Protein AF-A0AAW2WC81-F1 (afdb_monomer_lite)

Structure (mmCIF, N/CA/C/O backbone):
data_AF-A0AAW2WC81-F1
#
_entry.id   AF-A0AAW2WC81-F1
#
loop_
_atom_site.group_PDB
_atom_site.id
_atom_site.type_symbol
_atom_site.label_atom_id
_atom_site.label_alt_id
_atom_site.label_comp_id
_atom_site.label_asym_id
_atom_site.label_entity_id
_atom_site.label_seq_id
_atom_site.pdbx_PDB_ins_code
_atom_site.Cartn_x
_atom_site.Cartn_y
_atom_site.Cartn_z
_atom_site.occupancy
_atom_site.B_iso_or_equiv
_atom_site.auth_seq_id
_atom_site.auth_comp_id
_atom_site.auth_asym_id
_atom_site.auth_atom_id
_atom_site.pdbx_PDB_model_num
ATOM 1 N N . MET A 1 1 ? -3.992 -7.177 7.969 1.00 84.38 1 MET A N 1
ATOM 2 C CA . MET A 1 1 ? -2.963 -6.555 7.105 1.00 84.38 1 MET A CA 1
ATOM 3 C C . MET A 1 1 ? -2.396 -7.556 6.118 1.00 84.38 1 MET A C 1
ATOM 5 O O . MET A 1 1 ? -2.292 -7.188 4.962 1.00 84.38 1 MET A O 1
ATOM 9 N N . GLU A 1 2 ? -2.120 -8.794 6.539 1.00 87.62 2 GLU A N 1
ATOM 10 C CA . GLU A 1 2 ? -1.605 -9.865 5.672 1.00 87.62 2 GLU A CA 1
ATOM 11 C C . GLU A 1 2 ? -2.437 -10.115 4.414 1.00 87.62 2 GLU A C 1
ATOM 13 O O . GLU A 1 2 ? -1.937 -9.866 3.327 1.00 87.62 2 GLU A O 1
ATOM 18 N N . GLU A 1 3 ? -3.724 -10.451 4.530 1.00 87.81 3 GLU A N 1
ATOM 19 C CA . GLU A 1 3 ? -4.569 -10.670 3.339 1.00 87.81 3 GLU A CA 1
ATOM 20 C C . GLU A 1 3 ? -4.653 -9.465 2.395 1.00 87.81 3 GLU A C 1
ATOM 22 O O . GLU A 1 3 ? -4.765 -9.613 1.184 1.00 87.81 3 GLU A O 1
ATOM 27 N N . THR A 1 4 ? -4.577 -8.250 2.939 1.00 87.62 4 THR A N 1
ATOM 28 C CA . THR A 1 4 ? -4.667 -7.003 2.161 1.00 87.62 4 THR A CA 1
ATOM 29 C C . THR A 1 4 ? -3.319 -6.535 1.605 1.00 87.62 4 THR A C 1
ATOM 31 O O . THR A 1 4 ? -3.264 -5.477 0.979 1.00 87.62 4 THR A O 1
ATOM 34 N N . HIS A 1 5 ? -2.235 -7.262 1.889 1.00 89.50 5 HIS A N 1
ATOM 35 C CA . HIS A 1 5 ? -0.870 -6.941 1.469 1.00 89.50 5 HIS A CA 1
ATOM 36 C C . HIS A 1 5 ? -0.205 -8.082 0.684 1.00 89.50 5 HIS A C 1
ATOM 38 O O . HIS A 1 5 ? 0.536 -7.817 -0.258 1.00 89.50 5 HIS A O 1
ATOM 44 N N . SER A 1 6 ? -0.480 -9.332 1.057 1.00 88.19 6 SER A N 1
ATOM 45 C CA . SER A 1 6 ? 0.138 -10.554 0.525 1.00 88.19 6 SER A CA 1
ATOM 46 C C . SER A 1 6 ? -0.886 -11.641 0.165 1.00 88.19 6 SER A C 1
ATOM 48 O O . SER A 1 6 ? -0.494 -12.781 -0.065 1.00 88.19 6 SER A O 1
ATOM 50 N N . GLY A 1 7 ? -2.189 -11.335 0.158 1.00 87.62 7 GLY A N 1
ATOM 51 C CA . GLY A 1 7 ? -3.221 -12.298 -0.240 1.00 87.62 7 GLY A CA 1
ATOM 52 C C . GLY A 1 7 ? -3.079 -12.747 -1.701 1.00 87.62 7 GLY A C 1
ATOM 53 O O . GLY A 1 7 ? -2.364 -12.131 -2.488 1.00 87.62 7 GLY A O 1
ATOM 54 N N . VAL A 1 8 ? -3.815 -13.792 -2.093 1.00 77.00 8 VAL A N 1
ATOM 55 C CA . VAL A 1 8 ? -3.731 -14.469 -3.414 1.00 77.00 8 VAL A CA 1
ATOM 56 C C . VAL A 1 8 ? -3.896 -13.531 -4.626 1.00 77.00 8 VAL A C 1
ATOM 58 O O . VAL A 1 8 ? -3.417 -13.839 -5.714 1.00 77.00 8 VAL A O 1
ATOM 61 N N . CYS A 1 9 ? -4.521 -12.366 -4.439 1.00 77.19 9 CYS A N 1
ATOM 62 C CA . CYS A 1 9 ? -4.684 -11.331 -5.469 1.00 77.19 9 CYS A CA 1
ATOM 63 C C . CYS A 1 9 ? -4.076 -9.975 -5.064 1.00 77.19 9 CYS A C 1
ATOM 65 O O . CYS A 1 9 ? -4.442 -8.936 -5.621 1.00 77.19 9 CYS A O 1
ATOM 67 N N . ASP A 1 10 ? -3.227 -9.950 -4.040 1.00 81.69 10 ASP A N 1
ATOM 68 C CA . ASP A 1 10 ? -2.548 -8.743 -3.593 1.00 81.69 10 ASP A CA 1
ATOM 69 C C . ASP A 1 10 ? -1.220 -8.536 -4.318 1.00 81.69 10 ASP A C 1
ATOM 71 O O . ASP A 1 10 ? -0.674 -9.439 -4.941 1.00 81.69 10 ASP A O 1
ATOM 75 N N . ALA A 1 11 ? -0.707 -7.314 -4.261 1.00 84.62 11 ALA A N 1
ATOM 76 C CA . ALA A 1 11 ? 0.474 -6.920 -5.018 1.00 84.62 11 ALA A CA 1
ATOM 77 C C . ALA A 1 11 ? 1.480 -6.179 -4.135 1.00 84.62 11 ALA A C 1
ATOM 79 O O . ALA A 1 11 ? 2.053 -5.181 -4.570 1.00 84.62 11 ALA A O 1
ATOM 80 N N . HIS A 1 12 ? 1.647 -6.624 -2.882 1.00 88.44 12 HIS A N 1
ATOM 81 C CA . HIS A 1 12 ? 2.665 -6.115 -1.959 1.00 88.44 12 HIS A CA 1
ATOM 82 C C . HIS A 1 12 ? 2.679 -4.584 -1.884 1.00 88.44 12 HIS A C 1
ATOM 84 O O . HIS A 1 12 ? 3.717 -3.926 -1.980 1.00 88.44 12 HIS A O 1
ATOM 90 N N . GLN A 1 13 ? 1.483 -3.999 -1.763 1.00 86.25 13 GLN A N 1
ATOM 91 C CA . GLN A 1 13 ? 1.299 -2.555 -1.864 1.00 86.25 13 GLN A CA 1
ATOM 92 C C . GLN A 1 13 ? 2.092 -1.808 -0.784 1.00 86.25 13 GLN A C 1
ATOM 94 O O . GLN A 1 13 ? 2.211 -2.267 0.355 1.00 86.25 13 GLN A O 1
ATOM 99 N N . SER A 1 14 ? 2.575 -0.609 -1.129 1.00 87.94 14 SER A N 1
ATOM 100 C CA . SER A 1 14 ? 3.244 0.275 -0.173 1.00 87.94 14 SER A CA 1
ATOM 101 C C . SER A 1 14 ? 2.329 0.624 1.005 1.00 87.94 14 SER A C 1
ATOM 103 O O . SER A 1 14 ? 1.106 0.682 0.862 1.00 87.94 14 SER A O 1
ATOM 105 N N . GLY A 1 15 ? 2.921 0.922 2.166 1.00 89.62 15 GLY A N 1
ATOM 106 C CA . GLY A 1 15 ? 2.182 1.260 3.389 1.00 89.62 15 GLY A CA 1
ATOM 107 C C . GLY A 1 15 ? 1.060 2.296 3.200 1.00 89.62 15 GLY A C 1
ATOM 108 O O . GLY A 1 15 ? -0.069 2.033 3.615 1.00 89.62 15 GLY A O 1
ATOM 109 N N . PRO A 1 16 ? 1.292 3.438 2.518 1.00 92.69 16 PRO A N 1
ATOM 110 C CA . PRO A 1 16 ? 0.230 4.408 2.248 1.00 92.69 16 PRO A CA 1
ATOM 111 C C . PRO A 1 16 ? -0.936 3.832 1.432 1.00 92.69 16 PRO A C 1
ATOM 113 O O . PRO A 1 16 ? -2.098 4.090 1.748 1.00 92.69 16 PRO A O 1
ATOM 116 N N . LYS A 1 17 ? -0.646 3.023 0.405 1.00 91.50 17 LYS A N 1
ATOM 117 C CA . LYS A 1 17 ? -1.662 2.425 -0.473 1.00 91.50 17 LYS A CA 1
ATOM 118 C C . LYS A 1 17 ? -2.426 1.295 0.223 1.00 91.50 17 LYS A C 1
ATOM 120 O O . LYS A 1 17 ? -3.640 1.189 0.049 1.00 91.50 17 LYS A O 1
ATOM 125 N N . LEU A 1 18 ? -1.745 0.537 1.081 1.00 92.25 18 LEU A N 1
ATOM 126 C CA . LEU A 1 18 ? -2.350 -0.428 1.997 1.00 92.25 18 LEU A CA 1
ATOM 127 C C . LEU A 1 18 ? -3.344 0.259 2.951 1.00 92.25 18 LEU A C 1
ATOM 129 O O . LEU A 1 18 ? -4.491 -0.177 3.049 1.00 92.25 18 LEU A O 1
ATOM 133 N N . HIS A 1 19 ? -2.959 1.386 3.561 1.00 93.56 19 HIS A N 1
ATOM 134 C CA . HIS A 1 19 ? -3.855 2.199 4.396 1.00 93.56 19 HIS A CA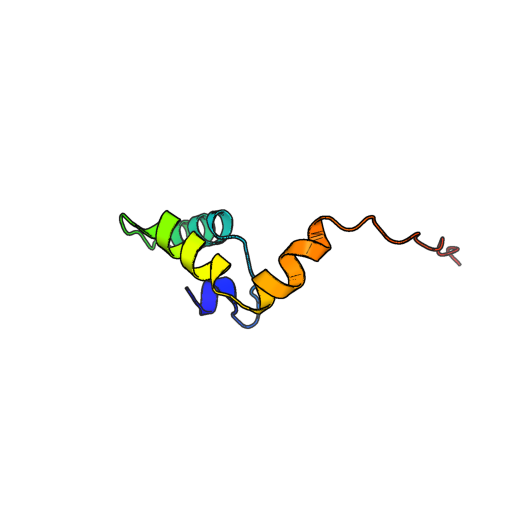 1
ATOM 135 C C . HIS A 1 19 ? -5.119 2.625 3.634 1.00 93.56 19 HIS A C 1
ATOM 137 O O . HIS A 1 19 ? -6.230 2.421 4.128 1.00 93.56 19 HIS A O 1
ATOM 143 N N . PHE A 1 20 ? -4.973 3.182 2.426 1.00 93.12 20 PHE A N 1
ATOM 144 C CA . PHE A 1 20 ? -6.123 3.626 1.633 1.00 93.12 20 PHE A CA 1
ATOM 145 C C . PHE A 1 20 ? -7.089 2.481 1.323 1.00 93.12 20 PHE A C 1
ATOM 147 O O . PHE A 1 20 ? -8.306 2.667 1.374 1.00 93.12 20 PHE A O 1
ATOM 154 N N . ARG A 1 21 ? -6.562 1.289 1.033 1.00 91.56 21 ARG A N 1
ATOM 155 C CA . ARG A 1 21 ? -7.379 0.111 0.742 1.00 91.56 21 ARG A CA 1
ATOM 156 C C . ARG A 1 21 ? -8.143 -0.377 1.966 1.00 91.56 21 ARG A C 1
ATOM 158 O O . ARG A 1 21 ? -9.348 -0.587 1.873 1.00 91.56 21 ARG A O 1
ATOM 165 N N . ILE A 1 22 ? -7.464 -0.500 3.102 1.00 92.44 22 ILE A N 1
ATOM 166 C CA . ILE A 1 22 ? -8.070 -0.914 4.372 1.00 92.44 22 ILE A CA 1
ATOM 167 C C . ILE A 1 22 ? -9.169 0.071 4.786 1.00 92.44 22 ILE A C 1
ATOM 169 O O . ILE A 1 22 ? -10.271 -0.346 5.141 1.00 92.44 22 ILE A O 1
ATOM 173 N N . LYS A 1 23 ? -8.910 1.376 4.648 1.00 93.94 23 LYS A N 1
ATOM 174 C CA . LYS A 1 23 ? -9.906 2.421 4.902 1.00 93.94 23 LYS A CA 1
ATOM 175 C C . LYS A 1 23 ? -11.121 2.290 3.981 1.00 93.94 23 LYS A C 1
ATOM 177 O O . LYS A 1 23 ? -12.252 2.417 4.436 1.00 93.94 23 LYS A O 1
ATOM 182 N N . ARG A 1 24 ? -10.912 2.003 2.691 1.00 93.88 24 ARG A N 1
ATOM 183 C CA . ARG A 1 24 ? -11.998 1.790 1.715 1.00 93.88 24 ARG A CA 1
ATOM 184 C C . ARG A 1 24 ? -12.841 0.547 2.020 1.00 93.88 24 ARG A C 1
ATOM 186 O O . ARG A 1 24 ? -14.010 0.519 1.656 1.00 93.88 24 ARG A O 1
ATOM 193 N N . MET A 1 25 ? -12.274 -0.450 2.695 1.00 92.31 25 MET A N 1
ATOM 194 C CA . MET A 1 25 ? -13.002 -1.627 3.188 1.00 92.31 25 MET A CA 1
ATOM 195 C C . MET A 1 25 ? -13.821 -1.347 4.462 1.00 92.31 25 MET A C 1
ATOM 197 O O . MET A 1 25 ? -14.522 -2.234 4.932 1.00 92.31 25 MET A O 1
ATOM 201 N N . GLY A 1 26 ? -13.755 -0.130 5.015 1.00 96.06 26 GLY A N 1
ATOM 202 C CA . GLY A 1 26 ? -14.532 0.285 6.188 1.00 96.06 26 GLY A CA 1
ATOM 203 C C . GLY A 1 26 ? -13.817 0.100 7.526 1.00 96.06 26 GLY A C 1
ATOM 204 O O . GLY A 1 26 ? -14.388 0.419 8.566 1.00 96.06 26 GLY A O 1
ATOM 205 N N . TYR A 1 27 ? -12.567 -0.367 7.527 1.00 94.12 27 TYR A N 1
ATOM 206 C CA . TYR A 1 27 ? -11.794 -0.524 8.756 1.00 94.12 27 TYR A CA 1
ATOM 207 C C . TYR A 1 27 ? -11.047 0.761 9.113 1.00 94.12 27 TYR A C 1
ATOM 209 O O . TYR A 1 27 ? -10.436 1.405 8.256 1.00 94.12 27 TYR A O 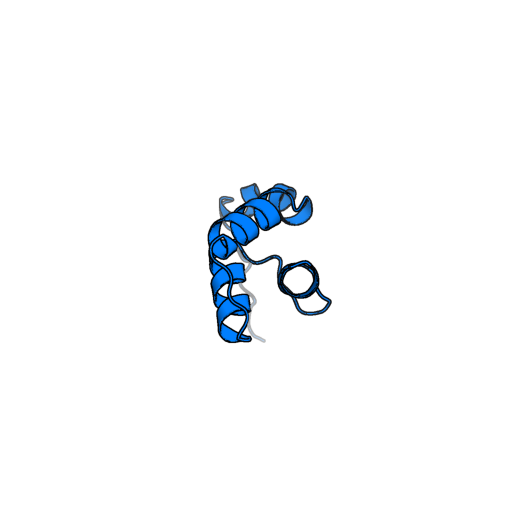1
ATOM 217 N N . TYR A 1 28 ? -11.053 1.111 10.398 1.00 92.19 28 TYR A N 1
ATOM 218 C CA . TYR A 1 28 ? -10.401 2.315 10.897 1.00 92.19 28 TYR A CA 1
ATOM 219 C C . TYR A 1 28 ? -9.842 2.121 12.304 1.00 92.19 28 TYR A C 1
ATOM 221 O O . TYR A 1 28 ? -10.481 1.504 13.153 1.00 92.19 28 TYR A O 1
ATOM 229 N N . TRP A 1 29 ? -8.656 2.680 12.544 1.00 95.44 29 TRP A N 1
ATOM 230 C CA . TRP A 1 29 ? -8.065 2.830 13.871 1.00 95.44 29 TRP A CA 1
ATOM 231 C C . TRP A 1 29 ? -6.994 3.943 13.857 1.00 95.44 29 TRP A C 1
ATOM 233 O O . TRP A 1 29 ? -6.444 4.242 12.791 1.00 95.44 29 TRP A O 1
ATOM 243 N N . PRO A 1 30 ? -6.664 4.569 15.006 1.00 95.69 30 PRO A N 1
ATOM 244 C CA . PRO A 1 30 ? -5.829 5.778 15.040 1.00 95.69 30 PRO A CA 1
ATOM 245 C C . PRO A 1 30 ? -4.411 5.603 14.480 1.00 95.69 30 PRO A C 1
ATOM 247 O O . PRO A 1 30 ? -3.865 6.515 13.865 1.00 95.69 30 PRO A O 1
ATOM 250 N N . THR A 1 31 ? -3.809 4.427 14.668 1.00 96.12 31 THR A N 1
ATOM 251 C CA . THR A 1 31 ? -2.423 4.137 14.265 1.00 96.12 31 THR A CA 1
ATOM 252 C C . THR A 1 31 ? -2.304 3.501 12.883 1.00 96.12 31 THR A C 1
ATOM 254 O O . THR A 1 31 ? -1.196 3.182 12.459 1.00 96.12 31 THR A O 1
ATOM 257 N N . MET A 1 32 ? -3.405 3.369 12.132 1.00 95.00 32 MET A N 1
ATOM 258 C CA . MET A 1 32 ? -3.449 2.546 10.917 1.00 95.00 32 MET A CA 1
ATOM 259 C C . MET A 1 32 ? -2.414 2.910 9.861 1.00 95.00 32 MET A C 1
ATOM 261 O O . MET A 1 32 ? -1.860 2.025 9.218 1.00 95.00 32 MET A O 1
ATOM 265 N N . VAL A 1 33 ? -2.116 4.199 9.695 1.00 95.19 33 VAL A N 1
ATOM 266 C CA . VAL A 1 33 ? -1.109 4.652 8.730 1.00 95.19 33 VAL A CA 1
ATOM 267 C C . VAL A 1 33 ? 0.272 4.137 9.126 1.00 95.19 33 VAL A C 1
ATOM 269 O O . VAL A 1 33 ? 0.975 3.563 8.295 1.00 95.19 33 VAL A O 1
ATOM 272 N N . LYS A 1 34 ? 0.643 4.302 10.402 1.00 96.44 34 LYS A N 1
ATOM 273 C CA . LYS A 1 34 ? 1.917 3.821 10.939 1.00 96.44 34 LYS A CA 1
ATOM 274 C C . LYS A 1 34 ? 1.999 2.301 10.851 1.00 96.44 34 LYS A C 1
ATOM 276 O O . LYS A 1 34 ? 2.983 1.784 10.338 1.00 96.44 34 LYS A O 1
ATOM 281 N N . ASP A 1 35 ? 0.935 1.610 11.243 1.00 95.50 35 ASP A N 1
ATOM 282 C CA . ASP A 1 35 ? 0.882 0.151 11.219 1.00 95.50 35 ASP A CA 1
ATOM 283 C C . ASP A 1 35 ? 1.039 -0.399 9.793 1.00 95.50 35 ASP A C 1
ATOM 285 O O . ASP A 1 35 ? 1.812 -1.331 9.580 1.00 95.50 35 ASP A O 1
ATOM 289 N N . CYS A 1 36 ? 0.394 0.218 8.794 1.00 94.75 36 CYS A N 1
ATOM 290 C CA . CYS A 1 36 ? 0.539 -0.170 7.387 1.00 94.75 36 CYS A CA 1
ATOM 291 C C . CYS A 1 36 ? 1.961 0.060 6.859 1.00 94.75 36 CYS A C 1
ATOM 293 O O . CYS A 1 36 ? 2.481 -0.761 6.101 1.00 94.75 36 CYS A O 1
ATOM 295 N N . ILE A 1 37 ? 2.599 1.169 7.246 1.00 94.62 37 ILE A N 1
ATOM 296 C CA . ILE A 1 37 ? 3.988 1.470 6.876 1.00 94.62 37 ILE A CA 1
ATOM 297 C C . ILE A 1 37 ? 4.940 0.464 7.519 1.00 94.62 37 ILE A C 1
ATOM 299 O O . ILE A 1 37 ? 5.776 -0.113 6.825 1.00 94.62 37 ILE A O 1
ATOM 303 N N . ASP A 1 38 ? 4.809 0.228 8.821 1.00 95.75 38 ASP A N 1
ATOM 304 C CA . ASP A 1 38 ? 5.685 -0.673 9.565 1.00 95.75 38 ASP A CA 1
ATOM 305 C C . ASP A 1 38 ? 5.490 -2.133 9.143 1.00 95.75 38 ASP A C 1
ATOM 307 O O . ASP A 1 38 ? 6.437 -2.918 9.203 1.00 95.75 38 ASP A O 1
ATOM 311 N N . TYR A 1 39 ? 4.287 -2.508 8.703 1.00 94.06 39 TYR A N 1
ATOM 312 C CA . TYR A 1 39 ? 4.012 -3.823 8.131 1.00 94.06 39 TYR A CA 1
ATOM 313 C C . TYR A 1 39 ? 4.698 -3.992 6.769 1.00 94.06 39 TYR A C 1
ATOM 315 O O . TYR A 1 39 ? 5.494 -4.913 6.600 1.00 94.06 39 TYR A O 1
ATOM 323 N N . ALA A 1 40 ? 4.490 -3.057 5.833 1.00 91.38 40 ALA A N 1
ATOM 324 C CA . ALA A 1 40 ? 5.129 -3.106 4.514 1.00 91.38 40 ALA A CA 1
ATOM 325 C C . ALA A 1 40 ? 6.668 -3.072 4.606 1.00 91.38 40 ALA A C 1
ATOM 327 O O . ALA A 1 40 ? 7.350 -3.777 3.867 1.00 91.38 40 ALA A O 1
ATOM 328 N N . LYS A 1 41 ? 7.229 -2.313 5.559 1.00 91.75 41 LYS A N 1
ATOM 329 C CA . LYS A 1 41 ? 8.679 -2.273 5.824 1.00 91.75 41 LYS A CA 1
ATOM 330 C C . LYS A 1 41 ? 9.251 -3.598 6.320 1.00 91.75 41 LYS A C 1
ATOM 332 O O . LYS A 1 41 ? 10.432 -3.841 6.100 1.00 91.75 41 LYS A O 1
ATOM 337 N N . ARG A 1 42 ? 8.461 -4.419 7.018 1.00 93.50 42 ARG A N 1
ATOM 338 C CA . ARG A 1 42 ? 8.880 -5.729 7.546 1.00 93.50 42 ARG A CA 1
ATOM 339 C C . ARG A 1 42 ? 8.694 -6.868 6.542 1.00 93.50 42 ARG A C 1
ATOM 341 O O . ARG A 1 42 ? 9.217 -7.954 6.770 1.00 93.50 42 ARG A O 1
ATOM 348 N N . CYS A 1 43 ? 7.979 -6.638 5.442 1.00 92.62 43 CYS A N 1
ATOM 349 C CA . CYS A 1 43 ? 7.783 -7.644 4.407 1.00 92.62 43 CYS A CA 1
ATOM 350 C C . CYS A 1 43 ? 9.091 -7.901 3.640 1.00 92.62 43 CYS A C 1
ATOM 352 O O . CYS A 1 43 ? 9.604 -7.013 2.958 1.00 92.62 43 CYS A O 1
ATOM 354 N N . GLN A 1 44 ? 9.609 -9.131 3.711 1.00 91.50 44 GLN A N 1
ATOM 355 C CA . GLN A 1 44 ? 10.847 -9.522 3.025 1.00 91.50 44 GLN A CA 1
ATOM 356 C C . GLN A 1 44 ? 10.740 -9.391 1.502 1.00 91.50 44 GLN A C 1
ATOM 358 O O . GLN A 1 44 ? 11.679 -8.924 0.862 1.00 91.50 44 GLN A O 1
ATOM 363 N N . ALA A 1 45 ? 9.583 -9.733 0.923 1.00 89.62 45 ALA A N 1
ATOM 364 C CA . ALA A 1 45 ? 9.346 -9.551 -0.505 1.00 89.62 45 ALA A CA 1
ATOM 365 C C . ALA A 1 45 ? 9.425 -8.064 -0.883 1.00 89.62 45 ALA A C 1
ATOM 367 O O . ALA A 1 45 ? 10.142 -7.711 -1.816 1.00 89.62 45 ALA A O 1
ATOM 368 N N . CYS A 1 46 ? 8.784 -7.169 -0.124 1.00 90.31 46 CYS A N 1
ATOM 369 C CA . CYS A 1 46 ? 8.918 -5.730 -0.357 1.00 90.31 46 CYS A CA 1
ATOM 370 C C . CYS A 1 46 ? 10.370 -5.255 -0.227 1.00 90.31 46 CYS A C 1
ATOM 372 O O . CYS A 1 46 ? 10.816 -4.478 -1.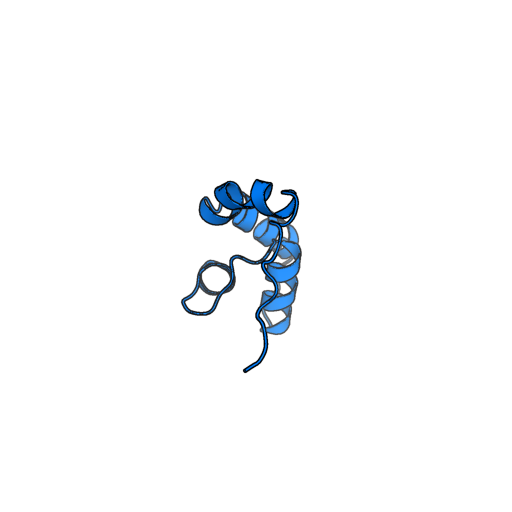061 1.00 90.31 46 CYS A O 1
ATOM 374 N N . GLN A 1 47 ? 11.116 -5.724 0.778 1.00 90.12 47 GLN A N 1
ATOM 375 C CA . GLN A 1 47 ? 12.521 -5.348 0.979 1.00 90.12 47 GLN A CA 1
ATOM 376 C C . GLN A 1 47 ? 13.417 -5.788 -0.184 1.00 90.12 47 GLN A C 1
ATOM 378 O O . GLN A 1 47 ? 14.243 -5.004 -0.645 1.00 90.12 47 GLN A O 1
ATOM 383 N N . PHE A 1 48 ? 13.233 -7.012 -0.682 1.00 89.56 48 PHE A N 1
ATOM 384 C CA . PHE A 1 48 ? 14.002 -7.542 -1.806 1.00 89.56 48 PHE A CA 1
ATOM 385 C C . PHE A 1 48 ? 13.775 -6.727 -3.088 1.00 89.56 48 PHE A C 1
ATOM 387 O O . PHE A 1 48 ? 14.726 -6.372 -3.781 1.00 89.56 48 PHE A O 1
ATOM 394 N N . HIS A 1 49 ? 12.521 -6.363 -3.371 1.00 86.38 49 HIS A N 1
ATOM 395 C CA . HIS A 1 49 ? 12.156 -5.656 -4.602 1.00 86.38 49 HIS A CA 1
ATOM 396 C C . HIS A 1 49 ? 12.234 -4.121 -4.485 1.00 86.38 49 HIS A C 1
ATOM 398 O O . HIS A 1 49 ? 12.133 -3.429 -5.497 1.00 86.38 49 HIS A O 1
ATOM 404 N N . ALA A 1 50 ? 12.455 -3.562 -3.288 1.00 83.62 50 ALA A N 1
ATOM 405 C CA . ALA A 1 50 ? 12.494 -2.113 -3.059 1.00 83.62 50 ALA A CA 1
ATOM 406 C C . ALA A 1 50 ? 13.574 -1.387 -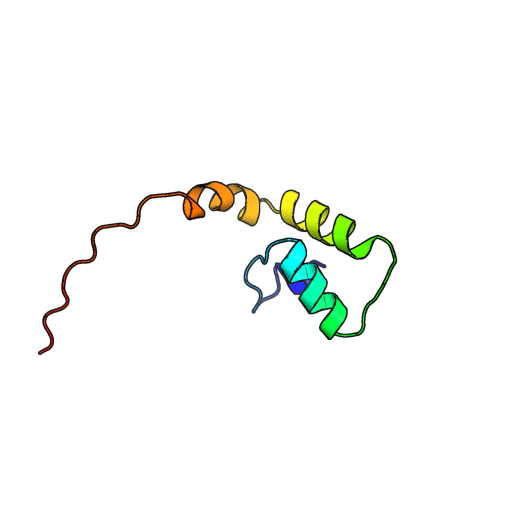3.877 1.00 83.62 50 ALA A C 1
ATOM 408 O O . ALA A 1 50 ? 13.405 -0.220 -4.208 1.00 83.62 50 ALA A O 1
ATOM 409 N N . ASN A 1 51 ? 14.668 -2.066 -4.227 1.00 79.69 51 ASN A N 1
ATOM 410 C CA . ASN A 1 51 ? 15.727 -1.477 -5.048 1.00 79.69 51 ASN A CA 1
ATOM 411 C C . ASN A 1 51 ? 15.461 -1.610 -6.558 1.00 79.69 51 ASN A C 1
ATOM 413 O O . ASN A 1 51 ? 16.043 -0.866 -7.344 1.00 79.69 51 ASN A O 1
ATOM 417 N N . LEU A 1 52 ? 14.573 -2.520 -6.977 1.00 78.56 52 LEU A N 1
ATOM 418 C CA . LEU A 1 52 ? 14.285 -2.778 -8.394 1.00 78.56 52 LEU A CA 1
ATOM 419 C C . LEU A 1 52 ? 13.489 -1.636 -9.038 1.00 78.56 52 LEU A C 1
ATOM 421 O O . LEU A 1 52 ? 13.691 -1.330 -10.204 1.00 78.56 52 LEU A O 1
ATOM 425 N N . ILE A 1 53 ? 12.642 -0.943 -8.269 1.00 76.94 53 ILE A N 1
ATOM 426 C CA . ILE A 1 53 ? 11.873 0.225 -8.746 1.00 76.94 53 ILE A CA 1
ATOM 427 C C . ILE A 1 53 ? 12.746 1.420 -9.157 1.00 76.94 53 ILE A C 1
ATOM 429 O O . ILE A 1 53 ? 12.256 2.335 -9.815 1.00 76.94 53 ILE A O 1
ATOM 433 N N . HIS A 1 54 ? 14.019 1.428 -8.761 1.00 79.50 54 HIS A N 1
ATOM 434 C CA . HIS A 1 54 ? 14.982 2.468 -9.116 1.00 79.50 54 HIS A CA 1
ATOM 4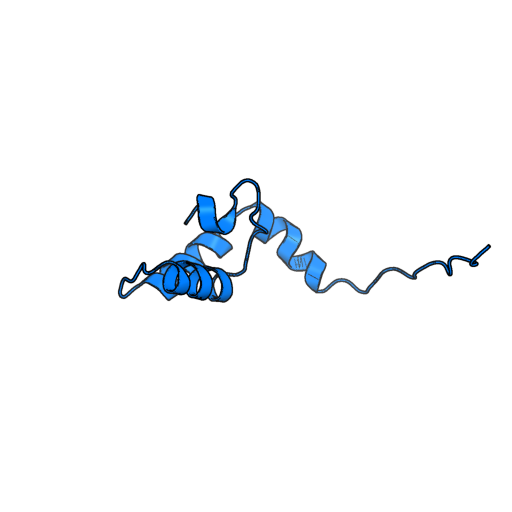35 C C . HIS A 1 54 ? 15.978 2.017 -10.190 1.00 79.50 54 HIS A C 1
ATOM 437 O O . HIS A 1 54 ? 16.858 2.794 -10.562 1.00 79.50 54 HIS A O 1
ATOM 443 N N . GLN A 1 55 ? 15.867 0.781 -10.683 1.00 81.44 55 GLN A N 1
ATOM 444 C CA . GLN A 1 55 ? 16.722 0.310 -11.764 1.00 81.44 55 GLN A CA 1
ATOM 445 C C . GLN A 1 55 ? 16.329 0.966 -13.094 1.00 81.44 55 GLN A C 1
ATOM 447 O O . GLN A 1 55 ? 15.146 1.235 -13.329 1.00 81.44 55 GLN A O 1
ATOM 452 N N . PRO A 1 56 ? 17.308 1.243 -13.973 1.00 81.69 56 PRO A N 1
ATOM 453 C CA . PRO A 1 56 ? 17.009 1.696 -15.321 1.00 81.69 56 PRO A CA 1
ATOM 454 C C . PRO A 1 56 ? 16.203 0.618 -16.067 1.00 81.69 56 PRO A C 1
ATOM 456 O O . PRO A 1 56 ? 16.456 -0.572 -15.872 1.00 81.69 56 PRO A O 1
ATOM 459 N N . PRO A 1 57 ? 15.242 1.012 -16.919 1.00 81.88 57 PRO A N 1
ATOM 460 C CA . PRO A 1 57 ? 14.489 0.060 -17.722 1.00 81.88 57 PRO A CA 1
ATOM 461 C C . PRO A 1 57 ? 15.418 -0.683 -18.685 1.00 81.88 57 PRO A C 1
ATOM 463 O O . PRO A 1 57 ? 16.338 -0.095 -19.259 1.00 81.88 57 PRO A O 1
ATOM 466 N N . GLU A 1 58 ? 15.153 -1.972 -18.885 1.00 85.44 58 GLU A N 1
ATOM 467 C CA . GLU A 1 58 ? 15.862 -2.757 -19.891 1.00 85.44 58 GLU A CA 1
ATOM 468 C C . GLU A 1 58 ? 15.465 -2.303 -21.309 1.00 85.44 58 GLU A C 1
ATOM 470 O O . GLU A 1 58 ? 14.300 -1.957 -21.545 1.00 85.44 58 GLU A O 1
ATOM 475 N N . PRO A 1 59 ? 16.406 -2.291 -22.274 1.00 86.56 59 PRO A N 1
ATOM 476 C CA . PRO A 1 59 ? 16.093 -1.988 -23.664 1.00 86.56 59 PRO A CA 1
ATOM 477 C C . PRO A 1 59 ? 15.060 -2.979 -24.207 1.00 86.56 59 PRO A C 1
ATOM 479 O O . PRO A 1 59 ? 15.311 -4.180 -24.281 1.00 86.56 59 PRO A O 1
ATOM 482 N N . LEU A 1 60 ? 13.892 -2.478 -24.608 1.00 87.38 60 LEU A N 1
ATOM 483 C CA . LEU A 1 60 ? 12.873 -3.306 -25.246 1.00 87.38 60 LEU A CA 1
ATOM 484 C C . LEU A 1 60 ? 13.294 -3.626 -26.685 1.00 87.38 60 LEU A C 1
ATOM 486 O O . LEU A 1 60 ? 13.686 -2.734 -27.440 1.00 87.38 60 LEU A O 1
ATOM 490 N N . HIS A 1 61 ? 13.162 -4.889 -27.090 1.00 85.00 61 HIS A N 1
ATOM 491 C CA . HIS A 1 6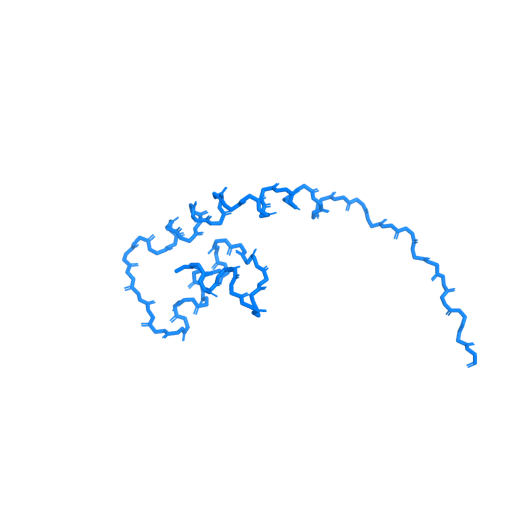1 ? 13.287 -5.260 -28.496 1.00 85.00 61 HIS A CA 1
ATOM 492 C C . HIS A 1 61 ? 11.994 -4.895 -29.244 1.00 85.00 61 HIS A C 1
ATOM 494 O O . HIS A 1 61 ? 10.909 -5.258 -28.781 1.00 85.00 61 HIS A O 1
ATOM 500 N N . PRO A 1 62 ? 12.069 -4.210 -30.399 1.00 82.69 62 PRO A N 1
ATOM 501 C CA . PRO A 1 62 ? 10.888 -3.937 -31.203 1.00 82.69 62 PRO A CA 1
ATOM 502 C C . PRO A 1 62 ? 10.296 -5.256 -31.701 1.00 82.69 62 PRO A C 1
ATOM 504 O O . PRO A 1 62 ? 10.943 -6.018 -32.420 1.00 82.69 62 PRO A O 1
ATOM 507 N N . THR A 1 63 ? 9.055 -5.533 -31.312 1.00 81.50 63 THR A N 1
ATOM 508 C CA . THR A 1 63 ? 8.286 -6.629 -31.895 1.00 81.50 63 THR A CA 1
ATOM 509 C C . THR A 1 63 ? 7.817 -6.159 -33.264 1.00 81.50 63 THR A C 1
ATOM 511 O O . THR A 1 63 ? 6.997 -5.247 -33.363 1.00 81.50 63 THR A O 1
ATOM 514 N N . VAL A 1 64 ? 8.374 -6.728 -34.332 1.00 76.19 64 VAL A N 1
ATOM 515 C CA . VAL A 1 64 ? 7.819 -6.521 -35.671 1.00 76.19 64 VAL A CA 1
ATOM 516 C C . VAL A 1 64 ? 6.422 -7.138 -35.694 1.00 76.19 64 VAL A C 1
ATOM 518 O O . VAL A 1 64 ? 6.260 -8.328 -35.425 1.00 76.19 64 VAL A O 1
ATOM 521 N N . ALA A 1 65 ? 5.403 -6.315 -35.937 1.00 73.31 65 ALA A N 1
ATOM 522 C CA . ALA A 1 65 ? 4.058 -6.815 -36.183 1.00 73.31 65 ALA A CA 1
ATOM 523 C C . ALA A 1 65 ? 4.084 -7.622 -37.490 1.00 73.31 65 ALA A C 1
ATOM 525 O O . ALA A 1 65 ? 4.620 -7.139 -38.490 1.00 73.31 65 ALA A O 1
ATOM 526 N N . SER A 1 66 ? 3.583 -8.861 -37.446 1.00 67.81 66 SER A N 1
ATOM 527 C CA . SER A 1 66 ? 3.336 -9.669 -38.650 1.00 67.81 66 SER A CA 1
ATOM 528 C C . SER A 1 66 ? 2.127 -9.156 -39.418 1.00 67.81 66 SER A C 1
ATOM 530 O O . SER A 1 66 ? 1.191 -8.653 -38.754 1.00 67.81 66 SER A O 1
#

Sequence (66 aa):
MEETHSGVCDAHQSGPKLHFRIKRMGYYWPTMVKDCIDYAKRCQACQFHANLIHQPPEPLHPTVAS

InterPro domains:
  IPR041588 Integrase zinc-binding domain [PF17921] (1-48)

Organism: NCBI:txid2727402

Secondary structure (DSSP, 8-state):
--HHHHSTT-----HHHHHHHHHHTT---TTHHHHHHHHHHH-HHHHHHTTGGGSPPPPPPP----

pLDDT: mean 88.18, std 6.4, range [67.81, 96.44]

Foldseek 3Di:
DCCLQPNPPHDNDALVVSLVVCVVVVDDDDCSSVVSNVVSVPDPVSVVCVCVVVDDDDDDDDDDDD

Radius of gyration: 16.2 Å; chains: 1; bounding box: 32×20×54 Å